Protein 3L1N (pdb70)

Secondary structure (DSSP, 8-state):
----SPP--HHHHH--HHHHHHHHHHHHHHH--SS--HHHHHHHHHHHHHHHHHHHHTTTPPPPP--HHHHH-HHHHHHHH--HHHHHHHTHHHHHHTT-HHHHHHHHHHHHHHHHHHHHHHHHHS-GGGHHHHHHHHHHHHHHHHHHHHH-

CATH classification: 6.10.140.790 (+1 more: 1.20.1280.140)

InterPro domains:
  IPR021054 Cell wall mannoprotein 1 [PF12296] (34-150)
  IPR021054 Cell wall mannoprotein 1 [PF12296] (201-316)

Sequence (152 aa):
EATKVQRDISAFKKVQNISLAVNKFNVDIERYVGGDASHLLADGNVLIKATLDGVQSLQNNEPPLSSEALALVVGPVQDLSNQILAIQNLIDKKEPLVQAGFGGKVENNLRQQEEAAQKLSELVSTKKVVPHHELADISRQLSDGIAAGIKKGIDAF

Structure (mmCIF, N/CA/C/O backbone):
data_3L1N
#
_entry.id   3L1N
#
_cell.length_a   46.510
_cell.length_b   46.510
_cell.length_c   149.380
_cell.angle_alpha   90.00
_cell.angle_beta   90.00
_cell.angle_gamma   90.00
#
_symmetry.space_group_name_H-M   'P 41 21 2'
#
loop_
_entity.id
_entity.type
_entity.pdbx_description
1 polymer 'Cell wall antigen'
2 non-polymer 'PALMITIC ACID'
3 water water
#
loop_
_atom_site.group_PDB
_atom_site.id
_atom_site.type_symbol
_atom_site.label_atom_id
_atom_site.label_alt_id
_atom_site.label_comp_id
_atom_site.label_asym_id
_atom_site.label_entity_id
_atom_site.label_seq_id
_atom_site.pdbx_PDB_ins_code
_atom_site.Cartn_x
_atom_site.Cartn_y
_atom_site.Cartn_z
_atom_site.occupancy
_atom_site.B_iso_or_equiv
_atom_site.auth_seq_id
_atom_site.auth_comp_id
_atom_site.auth_asym_id
_atom_site.auth_atom_id
_atom_site.pdbx_PDB_model_num
ATOM 1 N N . GLU A 1 40 ? 16.794 24.409 62.697 1.00 21.45 6 GLU A N 1
ATOM 2 C CA . GLU A 1 40 ? 15.322 24.383 62.928 1.00 20.79 6 GLU A CA 1
ATOM 3 C C . GLU A 1 40 ? 14.586 23.893 61.681 1.00 19.80 6 GLU A C 1
ATOM 4 O O . GLU A 1 40 ? 15.202 23.658 60.637 1.00 20.20 6 GLU A O 1
ATOM 10 N N . ALA A 1 41 ? 13.270 23.745 61.804 1.00 18.18 7 ALA A N 1
ATOM 11 C CA . ALA A 1 41 ? 12.441 23.236 60.716 1.00 16.48 7 ALA A CA 1
ATOM 12 C C . ALA A 1 41 ? 12.430 24.174 59.504 1.00 15.03 7 ALA A C 1
ATOM 13 O O . ALA A 1 41 ? 12.680 25.378 59.630 1.00 15.01 7 ALA A O 1
ATOM 15 N N . THR A 1 42 ? 12.148 23.602 58.334 1.00 12.90 8 THR A N 1
ATOM 16 C CA . THR A 1 42 ? 12.008 24.361 57.090 1.00 11.40 8 THR A CA 1
ATOM 17 C C . TH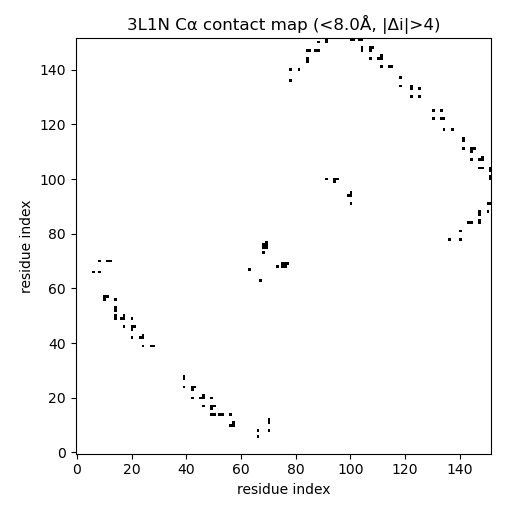R A 1 42 ? 11.138 25.594 57.298 1.00 10.93 8 THR A C 1
ATOM 18 O O . THR A 1 42 ? 10.070 25.523 57.907 1.00 10.59 8 THR A O 1
ATOM 22 N N . LYS A 1 43 ? 11.615 26.729 56.799 1.00 10.31 9 LYS A N 1
ATOM 23 C CA . LYS A 1 43 ? 10.865 27.968 56.881 1.00 10.80 9 LYS A CA 1
ATOM 24 C C . LYS A 1 43 ? 10.349 28.377 55.514 1.00 10.29 9 LYS A C 1
ATOM 25 O O . LYS A 1 43 ? 10.707 27.771 54.489 1.00 9.63 9 LYS A O 1
ATOM 31 N N . VAL A 1 44 ? 9.479 29.382 55.503 1.00 10.50 10 VAL A N 1
ATOM 32 C CA . VAL A 1 44 ? 8.972 29.929 54.255 1.00 11.56 10 VAL A CA 1
ATOM 33 C C . VAL A 1 44 ? 10.156 30.323 53.381 1.00 11.05 10 VAL A C 1
ATOM 34 O O . VAL A 1 44 ? 11.134 30.908 53.843 1.00 11.19 10 VAL A O 1
ATOM 38 N N . GLN A 1 45 ? 10.054 29.955 52.113 1.00 11.53 11 GLN A N 1
ATOM 39 C CA . GLN A 1 45 ? 11.091 30.161 51.126 1.00 12.51 11 GLN A CA 1
ATOM 40 C C . GLN A 1 45 ? 11.584 31.605 51.086 1.00 12.14 11 GLN A C 1
ATOM 41 O O . GLN A 1 45 ? 10.785 32.548 51.055 1.00 12.54 11 GLN A O 1
ATOM 47 N N . ARG A 1 46 ? 12.903 31.769 51.082 1.00 12.31 12 ARG A N 1
ATOM 48 C CA . ARG A 1 46 ? 13.499 33.085 50.880 1.00 12.04 12 ARG A CA 1
ATOM 49 C C . ARG A 1 46 ? 13.153 33.615 49.495 1.00 12.05 12 ARG A C 1
ATOM 50 O O . ARG A 1 46 ? 13.253 32.892 48.501 1.00 12.46 12 ARG A O 1
ATOM 58 N N . ASP A 1 47 ? 12.746 34.880 49.448 1.00 12.26 13 ASP A N 1
ATOM 59 C CA . ASP A 1 47 ? 12.523 35.581 48.192 1.00 13.02 13 ASP A CA 1
ATOM 60 C C . ASP A 1 47 ? 13.871 35.991 47.602 1.00 12.65 13 ASP A C 1
ATOM 61 O O . ASP A 1 47 ? 14.482 36.966 48.036 1.00 12.57 13 ASP A O 1
ATOM 66 N N . ILE A 1 48 ? 14.335 35.221 46.619 1.00 12.24 14 ILE A N 1
ATOM 67 C CA . ILE A 1 48 ? 15.616 35.494 45.960 1.00 12.52 14 ILE A CA 1
ATOM 68 C C . ILE A 1 48 ? 15.427 36.164 44.599 1.00 12.28 14 ILE A C 1
ATOM 69 O O . ILE A 1 48 ? 16.335 36.160 43.764 1.00 11.77 14 ILE A O 1
ATOM 74 N N . SER A 1 49 ? 14.251 36.754 44.388 1.00 12.18 15 SER A N 1
ATOM 75 C CA . SER A 1 49 ? 13.918 37.386 43.110 1.00 12.32 15 SER A CA 1
ATOM 76 C C . SER A 1 49 ? 14.892 38.481 42.685 1.00 11.79 15 SER A C 1
ATOM 77 O O . SER A 1 49 ? 15.121 38.662 41.492 1.00 11.58 15 SER A O 1
ATOM 80 N N . ALA A 1 50 ? 15.462 39.216 43.639 1.00 10.91 16 ALA A N 1
ATOM 81 C CA . ALA A 1 50 ? 16.424 40.265 43.289 1.00 10.64 16 ALA A CA 1
ATOM 82 C C . ALA A 1 50 ? 17.618 39.693 42.529 1.00 9.89 16 ALA A C 1
ATOM 83 O O . ALA A 1 50 ? 18.083 40.300 41.567 1.00 9.60 16 ALA A O 1
ATOM 85 N N . PHE A 1 51 ? 18.095 38.518 42.946 1.00 9.31 17 PHE A N 1
ATOM 86 C CA . PHE A 1 51 ? 19.197 37.855 42.262 1.00 9.32 17 PHE A CA 1
ATOM 87 C C . PHE A 1 51 ? 18.789 37.431 40.856 1.00 9.30 17 PHE A C 1
ATOM 88 O O . PHE A 1 51 ? 19.538 37.620 39.896 1.00 9.23 17 PHE A O 1
ATOM 96 N N . LYS A 1 52 ? 17.597 36.853 40.734 1.00 9.43 18 LYS A N 1
ATOM 97 C CA . LYS A 1 52 ? 17.102 36.412 39.434 1.00 10.03 18 LYS A CA 1
ATOM 98 C C . LYS A 1 52 ? 16.919 37.584 38.481 1.00 10.06 18 LYS A C 1
ATOM 99 O O . LYS A 1 52 ? 17.223 37.473 37.293 1.00 10.26 18 LYS A O 1
ATOM 105 N N . LYS A 1 53 ? 16.440 38.706 39.009 1.00 9.99 19 LYS A N 1
ATOM 106 C CA . LYS A 1 53 ? 16.221 39.903 38.200 1.00 10.36 19 LYS A CA 1
ATOM 107 C C . LYS A 1 53 ? 17.529 40.472 37.655 1.00 9.71 19 LYS A C 1
ATOM 108 O O . LYS A 1 53 ? 17.598 40.856 36.488 1.00 9.55 19 LYS A O 1
ATOM 114 N N . VAL A 1 54 ? 18.568 40.521 38.486 1.00 9.34 20 VAL A N 1
ATOM 115 C CA . VAL A 1 54 ? 19.880 40.970 38.018 1.00 9.32 20 VAL A CA 1
ATOM 116 C C . VAL A 1 54 ? 20.398 40.052 36.909 1.00 9.65 20 VAL A C 1
ATOM 117 O O . VAL A 1 54 ? 20.840 40.514 35.860 1.00 9.02 20 VAL A O 1
ATOM 129 N N . GLN A 1 56 ? 18.718 38.143 34.874 1.00 9.71 22 GLN A N 1
ATOM 130 C CA . GLN A 1 56 ? 17.909 38.307 33.674 1.00 9.98 22 GLN A CA 1
ATOM 131 C C . GLN A 1 56 ? 18.230 39.605 32.953 1.00 9.52 22 GLN A C 1
ATOM 132 O O . GLN A 1 56 ? 18.289 39.634 31.725 1.00 9.07 22 GLN A O 1
ATOM 138 N N . ASN A 1 57 ? 18.436 40.674 33.715 1.00 8.70 23 ASN A N 1
ATOM 139 C CA . ASN A 1 57 ? 18.762 41.972 33.144 1.00 8.77 23 ASN A CA 1
ATOM 140 C C . ASN A 1 57 ? 20.104 41.917 32.406 1.00 8.01 23 ASN A C 1
ATOM 141 O O . ASN A 1 57 ? 20.221 42.367 31.266 1.00 7.94 23 ASN A O 1
ATOM 146 N N . ILE A 1 58 ? 21.105 41.320 33.044 1.00 7.57 24 ILE A N 1
ATOM 147 C CA . ILE A 1 58 ? 22.410 41.159 32.408 1.00 7.77 24 ILE A CA 1
ATOM 148 C C . ILE A 1 58 ? 22.300 40.236 31.189 1.00 7.60 24 ILE A C 1
ATOM 149 O O . ILE A 1 58 ? 22.846 40.537 30.128 1.00 7.53 24 ILE A O 1
ATOM 154 N N . SER A 1 59 ? 21.566 39.134 31.330 1.00 7.75 25 SER A N 1
ATOM 155 C CA . SER A 1 59 ? 21.372 38.193 30.230 1.00 8.47 25 SER A CA 1
ATOM 156 C C . SER A 1 59 ? 20.761 38.873 28.998 1.00 7.90 25 SER A C 1
ATOM 157 O O . SER A 1 59 ? 21.222 38.667 27.868 1.00 7.63 25 SER A O 1
ATOM 160 N N . LEU A 1 60 ? 19.727 39.684 29.214 1.00 8.22 26 LEU A N 1
ATOM 161 C CA . LEU A 1 60 ? 19.101 40.405 28.110 1.00 9.07 26 LEU A CA 1
ATOM 162 C C . LEU A 1 60 ? 20.051 41.394 27.437 1.00 8.15 26 LEU A C 1
ATOM 163 O O . LEU A 1 60 ? 20.055 41.514 26.209 1.00 8.19 26 LEU A O 1
ATOM 168 N N . ALA A 1 61 ? 20.852 42.099 28.235 1.00 7.54 27 ALA A N 1
ATOM 169 C CA . ALA A 1 61 ? 21.821 43.053 27.696 1.00 7.33 27 ALA A CA 1
ATOM 170 C C . ALA A 1 61 ? 22.919 42.356 26.886 1.00 6.70 27 ALA A C 1
ATOM 171 O O . ALA A 1 61 ? 23.313 42.838 25.821 1.00 6.70 27 ALA A O 1
ATOM 173 N N . VAL A 1 62 ? 23.390 41.210 27.379 1.00 6.55 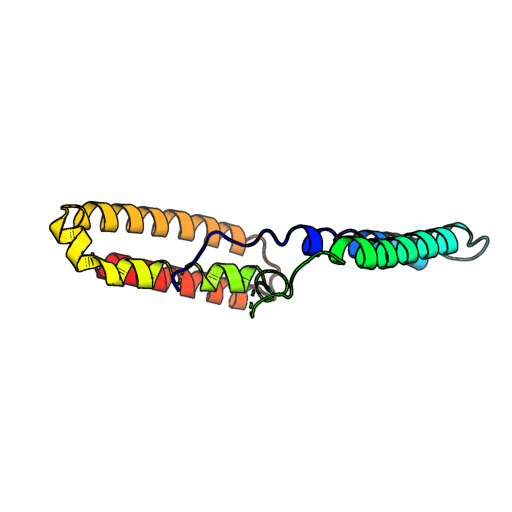28 VAL A N 1
ATOM 174 C CA . VAL A 1 62 ? 24.374 40.418 26.644 1.00 6.85 28 VAL A CA 1
ATOM 175 C C . VAL A 1 62 ? 23.773 39.908 25.330 1.00 6.56 28 VAL A C 1
ATOM 176 O O . VAL A 1 62 ? 24.413 39.962 24.272 1.00 6.45 28 VAL A O 1
ATOM 180 N N . ASN A 1 63 ? 22.536 39.425 25.393 1.00 6.77 29 ASN A N 1
ATOM 181 C CA . ASN A 1 63 ? 21.868 38.931 24.199 1.00 7.02 29 ASN A CA 1
ATOM 182 C C . ASN A 1 63 ? 21.688 40.022 23.138 1.00 7.19 29 ASN A C 1
ATOM 183 O O . ASN A 1 63 ? 21.939 39.782 21.951 1.00 7.08 29 ASN A O 1
ATOM 188 N N . LYS A 1 64 ? 21.264 41.213 23.563 1.00 7.05 30 LYS A N 1
ATOM 189 C CA . LYS A 1 64 ? 21.110 42.331 22.639 1.00 8.14 30 LYS A CA 1
ATOM 190 C C . LYS A 1 64 ? 22.441 42.617 21.951 1.00 7.31 30 LYS A C 1
ATOM 191 O O . LYS A 1 64 ? 22.479 42.825 20.739 1.00 7.48 30 LYS A O 1
ATOM 197 N N . PHE A 1 65 ? 23.524 42.604 22.718 1.00 6.78 31 PHE A N 1
ATOM 198 C CA . PHE A 1 65 ? 24.841 42.779 22.126 1.00 6.58 31 PHE A CA 1
ATOM 199 C C . PHE A 1 65 ? 25.177 41.660 21.130 1.00 6.43 31 PHE A C 1
ATOM 200 O O . PHE A 1 65 ? 25.629 41.942 20.024 1.00 6.74 31 PHE A O 1
ATOM 208 N N . ASN A 1 66 ? 24.969 40.400 21.517 1.00 5.87 32 ASN A N 1
ATOM 209 C CA . ASN A 1 66 ? 25.279 39.287 20.610 1.00 5.98 32 ASN A CA 1
ATOM 210 C C . ASN A 1 66 ? 24.500 39.363 19.292 1.00 6.07 32 ASN A C 1
ATOM 211 O O . ASN A 1 66 ? 25.062 39.131 18.219 1.00 6.54 32 ASN A O 1
ATOM 216 N N . VAL A 1 67 ? 23.210 39.687 19.372 1.00 6.21 33 VAL A N 1
ATOM 217 C CA . VAL A 1 67 ? 22.396 39.839 18.169 1.00 7.00 33 VAL A CA 1
ATOM 218 C C . VAL A 1 67 ? 23.010 40.895 17.243 1.00 7.05 33 VAL A C 1
ATOM 219 O O . VAL A 1 67 ? 23.182 40.663 16.046 1.00 7.62 33 VAL A O 1
ATOM 223 N N . ASP A 1 68 ? 23.368 42.042 17.805 1.00 6.75 34 ASP A N 1
ATOM 224 C CA . ASP A 1 68 ? 23.920 43.127 17.006 1.00 6.72 34 ASP A CA 1
ATOM 225 C C . ASP A 1 68 ? 25.331 42.841 16.490 1.00 6.48 34 ASP A C 1
ATOM 226 O O . ASP A 1 68 ? 25.628 43.098 15.328 1.00 7.14 34 ASP A O 1
ATOM 231 N N . ILE A 1 69 ? 26.216 42.327 17.342 1.00 6.30 35 ILE A N 1
ATOM 232 C CA . ILE A 1 69 ? 27.607 42.151 16.923 1.00 6.68 35 ILE A CA 1
ATOM 233 C C . ILE A 1 69 ? 27.723 41.102 15.821 1.00 6.78 35 ILE A C 1
ATOM 234 O O . ILE A 1 69 ? 28.502 41.262 14.886 1.00 6.66 35 ILE A O 1
ATOM 239 N N . GLU A 1 70 ? 26.921 40.046 15.912 1.00 7.09 36 GLU A N 1
ATOM 240 C CA . GLU A 1 70 ? 26.970 39.001 14.890 1.00 7.79 36 GLU A CA 1
ATOM 241 C C . GLU A 1 70 ? 26.469 39.504 13.540 1.00 8.58 36 GLU A C 1
ATOM 242 O O . GLU A 1 70 ? 26.892 39.002 12.497 1.00 10.54 36 GLU A O 1
ATOM 248 N N . ARG A 1 71 ? 25.591 40.505 13.565 1.00 8.36 37 ARG A N 1
ATOM 249 C CA . ARG A 1 71 ? 25.069 41.106 12.337 1.00 9.03 37 ARG A CA 1
ATOM 250 C C . ARG A 1 71 ? 25.862 42.319 11.870 1.00 8.16 37 ARG A C 1
ATOM 251 O O . ARG A 1 71 ? 25.599 42.859 10.797 1.00 8.57 37 ARG A O 1
ATOM 259 N N . TYR A 1 72 ? 26.833 42.745 12.667 1.00 7.41 38 TYR A N 1
ATOM 260 C CA . TYR A 1 72 ? 27.654 43.886 12.301 1.00 7.21 38 TYR A CA 1
ATOM 261 C C . TYR A 1 72 ? 28.637 43.490 11.212 1.00 7.41 38 TYR A C 1
ATOM 262 O O . TYR A 1 72 ? 29.404 42.531 11.359 1.00 7.83 38 TYR A O 1
ATOM 271 N N . VAL A 1 73 ? 28.610 44.237 10.117 1.00 7.35 39 VAL A N 1
ATOM 272 C CA . VAL A 1 73 ? 29.484 43.967 8.980 1.00 8.85 39 VAL A CA 1
ATOM 273 C C . VAL A 1 73 ? 30.615 44.984 8.930 1.00 8.76 39 VAL A C 1
ATOM 274 O O . VAL A 1 73 ? 31.756 44.635 8.677 1.00 9.46 39 VAL A O 1
ATOM 278 N N . GLY A 1 74 ? 30.284 46.238 9.197 1.00 8.34 40 GLY A N 1
ATOM 279 C CA . GLY A 1 74 ? 31.229 47.339 9.093 1.00 8.29 40 GLY A CA 1
ATOM 280 C C . GLY A 1 74 ? 30.460 48.632 9.186 1.00 7.78 40 GLY A C 1
ATOM 281 O O . GLY A 1 74 ? 29.229 48.632 9.300 1.00 7.91 40 GLY A O 1
ATOM 282 N N . GLY A 1 75 ? 31.183 49.740 9.120 1.00 7.79 41 GLY A N 1
ATOM 283 C CA . GLY A 1 75 ? 30.547 51.041 9.212 1.00 7.78 41 GLY A CA 1
ATOM 284 C C . GLY A 1 75 ? 30.245 51.445 10.640 1.00 7.31 41 GLY A C 1
ATOM 285 O O . GLY A 1 75 ? 30.796 50.887 11.597 1.00 7.16 41 GLY A O 1
ATOM 286 N N . ASP A 1 76 ? 29.352 52.416 10.791 1.00 7.20 42 ASP A N 1
ATOM 287 C CA . ASP A 1 76 ? 29.150 53.036 12.084 1.00 7.30 42 ASP A CA 1
ATOM 288 C C . ASP A 1 76 ? 28.750 52.026 13.155 1.00 7.11 42 ASP A C 1
ATOM 289 O O . ASP A 1 76 ? 27.829 51.230 12.962 1.00 7.38 42 ASP A O 1
ATOM 294 N N . ALA A 1 77 ? 29.448 52.076 14.289 1.00 6.93 43 ALA A N 1
ATOM 295 C CA . ALA A 1 77 ? 29.262 51.109 15.368 1.00 7.38 43 ALA A CA 1
ATOM 296 C C . ALA A 1 77 ? 28.702 51.739 16.642 1.00 7.50 43 ALA A C 1
ATOM 297 O O . ALA A 1 77 ? 28.776 51.145 17.714 1.00 7.39 43 ALA A O 1
ATOM 299 N N . SER A 1 78 ? 28.098 52.921 16.528 1.00 8.02 44 SER A N 1
ATOM 300 C CA . SER A 1 78 ? 27.517 53.600 17.692 1.00 8.90 44 SER A CA 1
ATOM 301 C C . SER A 1 78 ? 26.552 52.707 18.461 1.00 8.59 44 SER A C 1
ATOM 302 O O . SER A 1 78 ? 26.513 52.738 19.694 1.00 8.72 44 SER A O 1
ATOM 305 N N . HIS A 1 79 ? 25.769 51.915 17.735 1.00 8.04 45 HIS A N 1
ATOM 306 C CA . HIS A 1 79 ? 24.796 51.035 18.367 1.00 7.70 45 HIS A CA 1
ATOM 307 C C . HIS A 1 79 ? 25.450 49.921 19.180 1.00 7.59 45 HIS A C 1
ATOM 308 O O . HIS A 1 79 ? 24.879 49.469 20.169 1.00 7.62 45 HIS A O 1
ATOM 315 N N . LEU A 1 80 ? 26.645 49.492 18.775 1.00 7.47 46 LEU A N 1
ATOM 316 C CA . LEU A 1 80 ? 27.390 48.488 19.541 1.00 7.21 46 LEU A CA 1
ATOM 317 C C . LEU A 1 80 ? 27.937 49.083 20.834 1.00 7.65 46 LEU A C 1
ATOM 318 O O . LEU A 1 80 ? 27.912 48.443 21.884 1.00 7.98 46 LEU A O 1
ATOM 323 N N . LEU A 1 81 ? 28.426 50.316 20.756 1.00 8.53 47 LEU A N 1
ATOM 324 C CA . LEU A 1 81 ? 28.878 51.005 21.958 1.00 9.41 47 LEU A CA 1
ATOM 325 C C . LEU A 1 81 ? 27.713 51.245 22.920 1.00 9.37 47 LEU A C 1
ATOM 326 O O . LEU A 1 81 ? 27.857 51.058 24.129 1.00 9.38 47 LEU A O 1
ATOM 331 N N . ALA A 1 82 ? 26.558 51.621 22.378 1.00 9.55 48 ALA A N 1
ATOM 332 C CA . ALA A 1 82 ? 25.344 51.758 23.182 1.00 9.55 48 ALA A CA 1
ATOM 333 C C . ALA A 1 82 ? 24.966 50.432 23.856 1.00 9.06 48 ALA A C 1
ATOM 334 O O . ALA A 1 82 ? 24.633 50.411 25.046 1.00 9.54 48 ALA A O 1
ATOM 336 N N . ASP A 1 83 ? 25.042 49.325 23.114 1.00 8.13 49 ASP A N 1
ATOM 337 C CA . ASP A 1 83 ? 24.800 48.005 23.708 1.00 8.02 49 ASP A CA 1
ATOM 338 C C . ASP A 1 83 ? 25.761 47.750 24.867 1.00 7.73 49 ASP A C 1
ATOM 339 O O . ASP A 1 83 ? 25.363 47.215 25.903 1.00 7.88 49 ASP A O 1
ATOM 344 N N . GLY A 1 84 ? 27.027 48.125 24.677 1.00 7.98 50 GLY A N 1
ATOM 345 C CA . GLY A 1 84 ? 28.048 47.993 25.714 1.00 8.77 50 GLY A CA 1
ATOM 346 C C . GLY A 1 84 ? 27.695 48.818 26.934 1.00 8.96 50 GLY A C 1
ATOM 347 O O . GLY A 1 84 ? 27.830 48.356 28.073 1.00 9.35 50 GLY A O 1
ATOM 348 N N . ASN A 1 85 ? 27.240 50.049 26.702 1.00 9.44 51 ASN A N 1
ATOM 349 C CA . ASN A 1 85 ? 26.828 50.931 27.794 1.00 10.21 51 ASN A CA 1
ATOM 350 C C . ASN A 1 85 ? 25.650 50.366 28.586 1.00 9.70 51 ASN A C 1
ATOM 351 O O . ASN A 1 85 ? 25.639 50.419 29.816 1.00 10.16 51 ASN A O 1
ATOM 356 N N . VAL A 1 86 ? 24.679 49.797 27.885 1.00 9.64 52 VAL A N 1
ATOM 357 C CA . VAL A 1 86 ? 23.540 49.146 28.526 1.00 9.66 52 VAL A CA 1
ATOM 358 C C . VAL A 1 86 ? 24.006 47.984 29.412 1.00 9.03 52 VAL A C 1
ATOM 359 O O . VAL A 1 86 ? 23.515 47.809 30.533 1.00 9.40 52 VAL A O 1
ATOM 363 N N . LEU A 1 87 ? 24.973 47.213 28.921 1.00 8.49 53 LEU A N 1
ATOM 364 C CA . LEU A 1 87 ? 25.530 46.095 29.678 1.00 8.58 53 LEU A CA 1
ATOM 365 C C . LEU A 1 87 ? 26.291 46.565 30.929 1.00 9.01 53 LEU A C 1
ATOM 366 O O . LEU A 1 87 ? 26.117 45.997 32.008 1.00 8.76 53 LEU A O 1
ATOM 371 N N . ILE A 1 88 ? 27.113 47.606 30.790 1.00 9.64 54 ILE A N 1
ATOM 372 C CA . ILE A 1 88 ? 27.788 48.180 31.956 1.00 10.80 54 ILE A CA 1
ATOM 373 C C . ILE A 1 88 ? 26.771 48.638 33.002 1.00 10.69 54 ILE A C 1
ATOM 374 O O . ILE A 1 88 ? 26.919 48.351 34.193 1.00 10.46 54 ILE A O 1
ATOM 379 N N . LYS A 1 89 ? 25.729 49.325 32.548 1.00 10.77 55 LYS A N 1
ATOM 380 C CA . LYS A 1 89 ? 24.687 49.809 33.442 1.00 11.48 55 LYS A CA 1
ATOM 381 C C . LYS A 1 89 ? 23.946 48.656 34.121 1.00 10.75 55 LYS A C 1
ATOM 382 O O . LYS A 1 89 ? 23.642 48.739 35.307 1.00 11.05 55 LYS A O 1
ATOM 388 N N . ALA A 1 90 ? 23.677 47.576 33.388 1.00 10.22 56 ALA A N 1
ATOM 389 C CA . ALA A 1 90 ? 23.030 46.398 33.972 1.00 9.77 56 ALA A CA 1
ATOM 390 C C . ALA A 1 90 ? 23.900 45.787 35.069 1.00 9.20 56 ALA A C 1
ATOM 391 O O . ALA A 1 90 ? 23.404 45.373 36.124 1.00 9.51 56 ALA A O 1
ATOM 393 N N . THR A 1 91 ? 25.204 45.737 34.812 1.00 8.94 57 THR A N 1
ATOM 394 C CA . THR A 1 91 ? 26.169 45.216 35.778 1.00 9.49 57 THR A CA 1
ATOM 395 C C . THR A 1 91 ? 26.201 46.079 37.043 1.00 9.68 57 THR A C 1
ATOM 396 O O . THR A 1 91 ? 26.080 45.569 38.161 1.00 10.06 57 THR A O 1
ATOM 400 N N . LEU A 1 92 ? 26.343 47.387 36.861 1.00 9.94 58 LEU A N 1
ATOM 401 C CA . LEU A 1 92 ? 26.405 48.301 37.988 1.00 10.70 58 LEU A CA 1
ATOM 402 C C . LEU A 1 92 ? 25.069 48.388 38.725 1.00 10.43 58 LEU A C 1
ATOM 403 O O . LEU A 1 92 ? 25.042 48.478 39.955 1.00 10.95 58 LEU A O 1
ATOM 408 N N . ASP A 1 93 ? 23.958 48.340 37.992 1.00 10.81 59 ASP A N 1
ATOM 409 C CA . ASP A 1 93 ? 22.642 48.249 38.631 1.00 10.93 59 ASP A CA 1
ATOM 410 C C . ASP A 1 93 ? 22.549 47.006 39.512 1.00 10.65 59 ASP A C 1
ATOM 411 O O . ASP A 1 93 ? 21.909 47.040 40.563 1.00 10.99 59 ASP A O 1
ATOM 416 N N . GLY A 1 94 ? 23.193 45.917 39.090 1.00 9.89 60 GLY A N 1
ATOM 417 C CA . GLY A 1 94 ? 23.254 44.695 39.900 1.00 9.97 60 GLY A CA 1
ATOM 418 C C . GLY A 1 94 ? 23.987 44.900 41.214 1.00 9.73 60 GLY A C 1
ATOM 419 O O . GLY A 1 94 ? 23.566 44.383 42.251 1.00 9.81 60 GLY A O 1
ATOM 420 N N . VAL A 1 95 ? 25.085 45.654 41.166 1.00 9.63 61 VAL A N 1
ATOM 421 C CA . VAL A 1 95 ? 25.847 46.001 42.369 1.00 9.96 61 VAL A CA 1
ATOM 422 C C . VAL A 1 95 ? 24.947 46.737 43.372 1.00 9.75 61 VAL A C 1
ATOM 423 O O . VAL A 1 95 ? 24.990 46.466 44.574 1.00 10.28 61 VAL A O 1
ATOM 427 N N . GLN A 1 96 ? 24.120 47.653 42.874 1.00 9.43 62 GLN A N 1
ATOM 428 C CA . GLN A 1 96 ? 23.189 48.369 43.735 1.00 9.57 62 GLN A CA 1
ATOM 429 C C . GLN A 1 96 ? 22.010 47.508 44.186 1.00 9.54 62 GLN A C 1
ATOM 430 O O . GLN A 1 96 ? 21.628 47.536 45.354 1.00 9.16 62 GLN A O 1
ATOM 436 N N . SER A 1 97 ? 21.434 46.747 43.261 1.00 9.57 63 SER A N 1
ATOM 437 C CA . SER A 1 97 ? 20.271 45.910 43.560 1.00 10.37 63 SER A CA 1
ATOM 438 C C . SER A 1 97 ? 20.526 44.851 44.630 1.00 9.81 63 SER A C 1
ATOM 439 O O . SER A 1 97 ? 19.622 44.493 45.383 1.00 10.92 63 SER A O 1
ATOM 442 N N . LEU A 1 98 ? 21.751 44.346 44.694 1.00 9.31 64 LEU A N 1
ATOM 443 C CA . LEU A 1 98 ? 22.073 43.271 45.624 1.00 9.42 64 LEU A CA 1
ATOM 444 C C . LEU A 1 98 ? 22.795 43.761 46.877 1.00 9.48 64 LEU A C 1
ATOM 445 O O . LEU A 1 98 ? 23.156 42.963 47.744 1.00 10.04 64 LEU A O 1
ATOM 450 N N . GLN A 1 99 ? 22.967 45.076 46.994 1.00 9.19 65 GLN A N 1
ATOM 451 C CA . GLN A 1 99 ? 23.725 45.669 48.101 1.00 9.60 65 GLN A CA 1
ATOM 452 C C . GLN A 1 99 ? 23.122 45.392 49.480 1.00 10.70 65 GLN A C 1
ATOM 453 O O . GLN A 1 99 ? 23.830 45.460 50.483 1.00 11.00 65 GLN A O 1
ATOM 459 N N . ASN A 1 100 ? 21.816 45.105 49.499 1.00 11.40 66 ASN A N 1
ATOM 460 C CA A ASN A 1 100 ? 21.036 44.920 50.728 0.50 12.48 66 ASN A CA 1
ATOM 461 C CA B ASN A 1 100 ? 21.059 44.913 50.738 0.50 12.43 66 ASN A CA 1
ATOM 462 C C . ASN A 1 100 ? 20.632 43.466 50.985 1.00 12.86 66 ASN A C 1
ATOM 463 O O . ASN A 1 100 ? 19.868 43.187 51.915 1.00 14.36 66 ASN A O 1
ATOM 472 N N . GLU A 1 101 ? 21.120 42.545 50.156 1.00 12.47 67 GLU A N 1
ATOM 473 C CA . GLU A 1 101 ? 20.736 41.138 50.267 1.00 12.51 67 GLU A CA 1
ATOM 474 C C . GLU 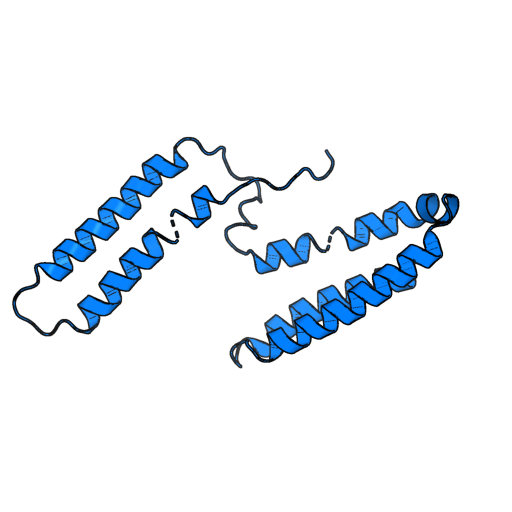A 1 101 ? 21.653 40.411 51.230 1.00 12.70 67 GLU A C 1
ATOM 475 O O . GLU A 1 101 ? 22.864 40.465 51.074 1.00 12.84 67 GLU A O 1
ATOM 481 N N . PRO A 1 102 ? 21.083 39.733 52.245 1.00 12.93 68 PRO A N 1
ATOM 482 C CA . PRO A 1 102 ? 21.934 38.890 53.088 1.00 13.11 68 PRO A CA 1
ATOM 483 C C . PRO A 1 102 ? 22.619 37.771 52.290 1.00 13.07 68 PRO A C 1
ATOM 484 O O . PRO A 1 102 ? 22.153 37.411 51.204 1.00 12.63 68 PRO A O 1
ATOM 488 N N . PRO A 1 103 ? 23.728 37.222 52.815 1.00 13.33 69 PRO A N 1
ATOM 489 C CA . PRO A 1 103 ? 24.363 36.094 52.142 1.00 13.37 69 PRO A CA 1
ATOM 490 C C . PRO A 1 103 ? 23.395 34.928 51.946 1.00 13.19 69 PRO A C 1
ATOM 491 O O . PRO A 1 103 ? 22.447 34.760 52.726 1.00 13.07 69 PRO A O 1
ATOM 495 N N . LEU A 1 104 ? 23.639 34.158 50.892 1.00 12.96 70 LEU A N 1
ATOM 496 C CA . LEU A 1 104 ? 22.843 32.989 50.549 1.00 13.04 70 LEU A CA 1
ATOM 497 C C . LEU A 1 104 ? 23.323 31.777 51.327 1.00 13.22 70 LEU A C 1
ATOM 498 O O . LEU A 1 104 ? 24.526 31.552 51.461 1.00 13.33 70 LEU A O 1
ATOM 503 N N . SER A 1 105 ? 22.381 30.986 51.831 1.00 13.56 71 SER A N 1
ATOM 504 C CA . SER A 1 105 ? 22.704 29.676 52.386 1.00 13.93 71 SER A CA 1
ATOM 505 C C . SER A 1 105 ? 22.986 28.719 51.233 1.00 14.10 71 SER A C 1
ATOM 506 O O . SER A 1 105 ? 22.716 29.039 50.071 1.00 13.68 71 SER A O 1
ATOM 509 N N . SER A 1 106 ? 23.515 27.543 51.552 1.00 14.59 72 SER A N 1
ATOM 510 C CA . SER A 1 106 ? 23.737 26.497 50.556 1.00 14.93 72 SER A CA 1
ATOM 511 C C . SER A 1 106 ? 22.480 26.218 49.740 1.00 14.54 72 SER A C 1
ATOM 512 O O . SER A 1 106 ? 22.522 26.153 48.509 1.00 14.16 72 SER A O 1
ATOM 523 N N . GLU A 1 108 ? 19.712 28.139 49.415 1.00 12.69 74 GLU A N 1
ATOM 524 C CA . GLU A 1 108 ? 19.293 29.327 48.672 1.00 12.05 74 GLU A CA 1
ATOM 525 C C . GLU A 1 108 ? 20.138 29.516 47.413 1.00 11.56 74 GLU A C 1
ATOM 526 O O . GLU A 1 108 ? 19.615 29.887 46.362 1.00 11.43 74 GLU 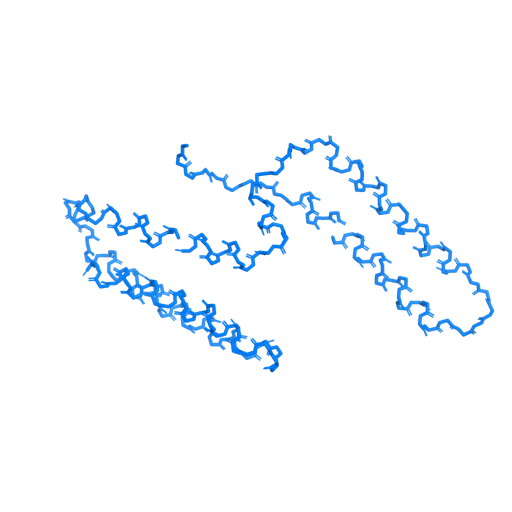A O 1
ATOM 532 N N . ALA A 1 109 ? 21.438 29.245 47.521 1.00 10.85 75 ALA A N 1
ATOM 533 C CA . ALA A 1 109 ? 22.327 29.331 46.363 1.00 11.20 75 ALA A CA 1
ATOM 534 C C . ALA A 1 109 ? 21.949 28.299 45.295 1.00 11.32 75 ALA A C 1
ATOM 535 O O . ALA A 1 109 ? 21.960 28.610 44.102 1.00 10.97 75 ALA A O 1
ATOM 537 N N . LEU A 1 110 ? 21.594 27.081 45.710 1.00 11.57 76 LEU A N 1
ATOM 538 C CA . LEU A 1 110 ? 21.152 26.073 44.742 1.00 12.46 76 LEU A CA 1
ATOM 539 C C . LEU A 1 110 ? 19.837 26.473 44.074 1.00 12.27 76 LEU A C 1
ATOM 540 O O . LEU A 1 110 ? 19.654 26.245 42.879 1.00 12.16 76 LEU A O 1
ATOM 545 N N . ALA A 1 111 ? 18.926 27.068 44.842 1.00 12.91 77 ALA A N 1
ATOM 546 C CA . ALA A 1 111 ? 17.662 27.559 44.286 1.00 13.34 77 ALA A CA 1
ATOM 547 C C . ALA A 1 111 ? 17.925 28.530 43.134 1.00 13.50 77 ALA A C 1
ATOM 548 O O . ALA A 1 111 ? 17.153 28.606 42.180 1.00 13.52 77 ALA A O 1
ATOM 550 N N . LEU A 1 112 ? 19.032 29.259 43.232 1.00 13.63 78 LEU A N 1
ATOM 551 C CA . LEU A 1 112 ? 19.453 30.183 42.194 1.00 13.91 78 LEU A CA 1
ATOM 552 C C . LEU A 1 112 ? 20.177 29.529 41.020 1.00 13.21 78 LEU A C 1
ATOM 553 O O . LEU A 1 112 ? 19.853 29.789 39.859 1.00 13.94 78 LEU A O 1
ATOM 558 N N . VAL A 1 113 ? 21.159 28.686 41.336 1.00 12.57 79 VAL A N 1
ATOM 559 C CA A VAL A 1 113 ? 22.104 28.100 40.372 0.50 12.43 79 VAL A CA 1
ATOM 560 C CA B VAL A 1 113 ? 22.029 28.167 40.285 0.50 12.15 79 VAL A CA 1
ATOM 561 C C . VAL A 1 113 ? 21.547 26.853 39.666 1.00 11.68 79 VAL A C 1
ATOM 562 O O . VAL A 1 113 ? 21.856 26.570 38.500 1.00 11.15 79 VAL A O 1
ATOM 569 N N . GLY A 1 114 ? 20.758 26.080 40.406 1.00 11.00 80 GLY A N 1
ATOM 570 C CA . GLY A 1 114 ? 20.242 24.804 39.905 1.00 10.23 80 GLY A CA 1
ATOM 571 C C . GLY A 1 114 ? 18.799 24.614 40.334 1.00 9.78 80 GLY A C 1
ATOM 572 O O . GLY A 1 114 ? 18.509 23.737 41.151 1.00 9.50 80 GLY A O 1
ATOM 573 N N . PRO A 1 115 ? 17.880 25.431 39.782 1.00 9.67 81 PRO A N 1
ATOM 574 C CA . PRO A 1 115 ? 16.492 25.415 40.254 1.00 9.99 81 PRO A CA 1
ATOM 575 C C . PRO A 1 115 ? 15.763 24.073 40.097 1.00 10.04 81 PRO A C 1
ATOM 576 O O . PRO A 1 115 ? 14.903 23.760 40.915 1.00 10.11 81 PRO A O 1
ATOM 580 N N . VAL A 1 116 ? 16.100 23.277 39.083 1.00 9.86 82 VAL A N 1
ATOM 581 C CA . VAL A 1 116 ? 15.458 21.962 38.920 1.00 10.16 82 VAL A CA 1
ATOM 582 C C . VAL A 1 116 ? 15.932 21.003 40.012 1.00 9.47 82 VAL A C 1
ATOM 583 O O . VAL A 1 116 ? 15.136 20.259 40.593 1.00 9.09 82 VAL A O 1
ATOM 587 N N . GLN A 1 117 ? 17.227 21.043 40.303 1.00 9.04 83 GLN A N 1
ATOM 588 C CA . GLN A 1 117 ? 17.784 20.240 41.381 1.00 8.80 83 GLN A CA 1
ATOM 589 C C . GLN A 1 117 ? 17.201 20.650 42.730 1.00 8.60 83 GLN A C 1
ATOM 590 O O . GLN A 1 117 ? 16.858 19.790 43.550 1.00 8.77 83 GLN A O 1
ATOM 596 N N . ASP A 1 118 ? 17.076 21.957 42.956 1.00 8.60 84 ASP A N 1
ATOM 597 C CA . ASP A 1 118 ? 16.444 22.456 44.178 1.00 8.70 84 ASP A CA 1
ATOM 598 C C . ASP A 1 118 ? 15.036 21.892 44.329 1.00 8.21 84 ASP A C 1
ATOM 599 O O . ASP A 1 118 ? 14.674 21.395 45.392 1.00 8.05 84 ASP A O 1
ATOM 604 N N . LEU A 1 119 ? 14.250 21.962 43.260 1.00 7.85 85 LEU A N 1
ATOM 605 C CA . LEU A 1 119 ? 12.876 21.497 43.314 1.00 7.84 85 LEU A CA 1
ATOM 606 C C . LEU A 1 119 ? 12.822 20.001 43.618 1.00 7.01 85 LEU A C 1
ATOM 607 O O . LEU A 1 119 ? 12.055 19.565 44.480 1.00 7.03 85 LEU A O 1
ATOM 612 N N . SER A 1 120 ? 13.648 19.220 42.929 1.00 6.91 86 SER A N 1
ATOM 613 C CA . SER A 1 120 ? 13.734 17.795 43.209 1.00 7.00 86 SER A CA 1
ATOM 614 C C . SER A 1 120 ? 14.084 17.535 44.680 1.00 6.37 86 SER A C 1
ATOM 615 O O . SER A 1 120 ? 13.433 16.733 45.351 1.00 6.49 86 SER A O 1
ATOM 618 N N . ASN A 1 121 ? 15.098 18.235 45.191 1.00 6.43 87 ASN A N 1
ATOM 619 C CA . ASN A 1 121 ? 15.483 18.074 46.589 1.00 6.65 87 ASN A CA 1
ATOM 620 C C . ASN A 1 121 ? 14.326 18.366 47.542 1.00 6.57 87 ASN A C 1
ATOM 621 O O . ASN A 1 121 ? 14.132 17.655 48.520 1.00 6.58 87 ASN A O 1
ATOM 626 N N . GLN A 1 122 ? 13.566 19.422 47.272 1.00 6.55 88 GLN A N 1
ATOM 627 C CA . GLN A 1 122 ? 12.472 19.785 48.169 1.00 6.93 88 GLN A CA 1
ATOM 628 C C . GLN A 1 122 ? 11.299 18.800 48.097 1.00 6.07 88 GLN A C 1
ATOM 629 O O . GLN A 1 122 ? 10.657 18.527 49.111 1.00 5.99 88 GLN A O 1
ATOM 635 N N . ILE A 1 123 ? 11.032 18.262 46.906 1.00 5.94 89 ILE A N 1
ATOM 636 C CA . ILE A 1 123 ? 10.040 17.202 46.746 1.00 5.68 89 ILE A CA 1
ATOM 637 C C . ILE A 1 123 ? 10.439 15.946 47.522 1.00 5.73 89 ILE A C 1
ATOM 638 O O . ILE A 1 123 ? 9.617 15.361 48.232 1.00 6.14 89 ILE A O 1
ATOM 651 N N . LEU A 1 125 ? 12.394 15.748 50.095 1.00 5.70 91 LEU A N 1
ATOM 652 C CA . LEU A 1 125 ? 12.245 16.098 51.505 1.00 6.29 91 LEU A CA 1
ATOM 653 C C . LEU A 1 125 ? 10.780 15.995 51.948 1.00 5.70 91 LEU A C 1
ATOM 654 O O . LEU A 1 125 ? 10.490 15.446 53.011 1.00 5.76 91 LEU A O 1
ATOM 659 N N . ALA A 1 126 ? 9.862 16.497 51.124 1.00 5.62 92 ALA A N 1
ATOM 660 C CA . ALA A 1 126 ? 8.432 16.432 51.423 1.00 5.79 92 ALA A CA 1
ATOM 661 C C . ALA A 1 126 ? 7.980 14.992 51.622 1.00 5.80 92 ALA A C 1
ATOM 662 O O . ALA A 1 126 ? 7.219 14.696 52.549 1.00 6.25 92 ALA A O 1
ATOM 664 N N . ILE A 1 127 ? 8.454 14.099 50.758 1.00 5.99 93 ILE A N 1
ATOM 665 C CA . ILE A 1 127 ? 8.086 12.693 50.859 1.00 6.93 93 ILE A CA 1
ATOM 666 C C . ILE A 1 127 ? 8.575 12.094 52.177 1.00 6.71 93 ILE A C 1
ATOM 667 O O . ILE A 1 127 ? 7.814 11.442 52.892 1.00 6.56 93 ILE A O 1
ATOM 672 N N . GLN A 1 128 ? 9.832 12.336 52.526 1.00 6.26 94 GLN A N 1
ATOM 673 C CA . GLN A 1 128 ? 10.340 11.778 53.778 1.00 6.96 94 GLN A CA 1
ATOM 674 C C . GLN A 1 128 ? 9.661 12.391 54.998 1.00 6.34 94 GLN A C 1
ATOM 675 O O . GLN A 1 128 ? 9.362 11.676 55.963 1.00 6.53 94 GLN A O 1
ATOM 681 N N . ASN A 1 129 ? 9.404 13.703 54.951 1.00 6.29 95 ASN A N 1
ATOM 682 C CA . ASN A 1 129 ? 8.695 14.384 56.034 1.00 6.07 95 ASN A CA 1
ATOM 683 C C . ASN A 1 129 ? 7.306 13.776 56.255 1.00 5.99 95 ASN A C 1
ATOM 684 O O . ASN A 1 129 ? 6.854 13.615 57.392 1.00 6.49 95 ASN A O 1
ATOM 689 N N . LEU A 1 130 ? 6.624 13.471 55.155 1.00 6.24 96 LEU A N 1
ATOM 690 C CA . LEU A 1 130 ? 5.285 12.891 55.227 1.00 6.61 96 LEU A CA 1
ATOM 691 C C . LEU A 1 130 ? 5.327 11.489 55.840 1.00 6.64 96 LEU A C 1
ATOM 692 O O . LEU A 1 130 ? 4.567 11.183 56.764 1.00 6.84 96 LEU A O 1
ATOM 697 N N . ILE A 1 131 ? 6.231 10.651 55.340 1.00 7.20 97 ILE A N 1
ATOM 698 C CA . ILE A 1 131 ? 6.379 9.292 55.854 1.00 8.05 97 ILE A CA 1
ATOM 699 C C . ILE A 1 131 ? 6.680 9.324 57.358 1.00 8.27 97 ILE A C 1
ATOM 700 O O . ILE A 1 131 ? 6.149 8.514 58.126 1.00 8.12 97 ILE A O 1
ATOM 705 N N . ASP A 1 132 ? 7.497 10.289 57.774 1.00 7.87 98 ASP A N 1
ATOM 706 C CA . ASP A 1 132 ? 7.850 10.467 59.183 1.00 8.67 98 ASP A CA 1
ATOM 707 C C . ASP A 1 132 ? 6.639 10.689 60.086 1.00 8.12 98 ASP A C 1
ATOM 708 O O . ASP A 1 132 ? 6.697 10.396 61.279 1.00 8.44 98 ASP A O 1
ATOM 713 N N . LYS A 1 133 ? 5.564 11.237 59.522 1.00 7.16 99 LYS A N 1
ATOM 714 C CA . LYS A 1 133 ? 4.366 11.562 60.294 1.00 7.28 99 LYS A CA 1
ATOM 715 C C . LYS A 1 133 ? 3.232 10.547 60.129 1.00 7.35 99 LYS A C 1
ATOM 716 O O . LYS A 1 133 ? 2.097 10.802 60.525 1.00 7.31 99 LYS A O 1
ATOM 722 N N . LYS A 1 134 ? 3.545 9.376 59.580 1.00 7.76 100 LYS A N 1
ATOM 723 C CA . LYS A 1 134 ? 2.526 8.349 59.368 1.00 8.57 100 LYS A CA 1
ATOM 724 C C . LYS A 1 134 ? 1.735 8.034 60.638 1.00 8.68 100 LYS A C 1
ATOM 725 O O . LYS A 1 134 ? 0.505 7.960 60.590 1.00 8.40 100 LYS A O 1
ATOM 731 N N . GLU A 1 135 ? 2.419 7.848 61.765 1.00 8.69 101 GLU A N 1
ATOM 732 C CA . GLU A 1 135 ? 1.722 7.439 62.990 1.00 9.98 101 GLU A CA 1
ATOM 733 C C . GLU A 1 135 ? 0.694 8.478 63.467 1.00 8.50 101 GLU A C 1
ATOM 734 O O . GLU A 1 135 ? -0.482 8.142 63.637 1.00 8.30 101 GLU A O 1
ATOM 740 N N . PRO A 1 136 ? 1.122 9.741 63.691 1.00 7.91 102 PRO A N 1
ATOM 741 C CA . PRO A 1 136 ? 0.089 10.713 64.067 1.00 7.58 102 PRO A CA 1
ATOM 742 C C . PRO A 1 136 ? -1.012 10.896 63.014 1.00 7.31 102 PRO A C 1
ATOM 743 O O . PRO A 1 136 ? -2.171 11.119 63.374 1.00 7.05 102 PRO A O 1
ATOM 747 N N . LEU A 1 137 ? -0.672 10.791 61.730 1.00 6.73 103 LEU A N 1
ATOM 748 C CA . LEU A 1 137 ? -1.706 10.916 60.693 1.00 6.79 103 LEU A CA 1
ATOM 749 C C . LEU A 1 137 ? -2.761 9.814 60.798 1.00 7.17 103 LEU A C 1
ATOM 750 O O . LEU A 1 137 ? -3.967 10.076 60.685 1.00 7.26 103 LEU A O 1
ATOM 755 N N . VAL A 1 138 ? -2.306 8.586 61.025 1.00 7.22 104 VAL A N 1
ATOM 756 C CA . VAL A 1 138 ? -3.223 7.464 61.243 1.00 7.91 104 VAL A CA 1
ATOM 757 C C . VAL A 1 138 ? -4.039 7.666 62.528 1.00 7.59 104 VAL A C 1
ATOM 758 O O . VAL A 1 138 ? -5.246 7.432 62.544 1.00 7.88 104 VAL A O 1
ATOM 762 N N . GLN A 1 139 ? -3.393 8.133 63.593 1.00 7.29 105 GLN A N 1
ATOM 763 C CA . GLN A 1 139 ? -4.109 8.381 64.842 1.00 7.54 105 GLN A CA 1
ATOM 764 C C . GLN A 1 139 ? -5.187 9.458 64.679 1.00 7.45 105 GLN A C 1
ATOM 765 O O . GLN A 1 139 ? -6.207 9.452 65.373 1.00 8.13 105 GLN A O 1
ATOM 771 N N . ALA A 1 140 ? -4.972 10.358 63.729 1.00 6.95 106 ALA A N 1
ATOM 772 C CA . ALA A 1 140 ? -5.919 11.427 63.447 1.00 6.90 106 ALA A CA 1
ATOM 773 C C . ALA A 1 140 ? -7.041 10.992 62.502 1.00 7.07 106 ALA A C 1
ATOM 774 O O . ALA A 1 140 ? -8.006 11.735 62.297 1.00 7.33 106 ALA A O 1
ATOM 776 N N . GLY A 1 141 ? -6.907 9.802 61.919 1.00 6.92 107 GLY A N 1
ATOM 777 C CA . GLY A 1 141 ? -7.902 9.282 60.981 1.00 7.37 107 GLY A CA 1
ATOM 778 C C . GLY 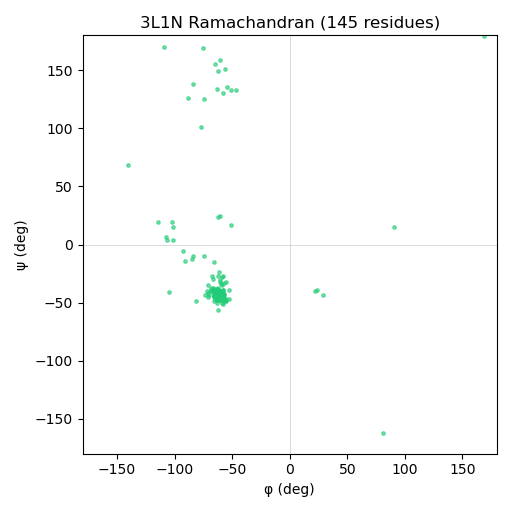A 1 141 ? -7.656 9.621 59.519 1.00 7.37 107 GLY A C 1
ATOM 779 O O . GLY A 1 141 ? -8.556 9.456 58.692 1.00 7.66 107 GLY A O 1
ATOM 780 N N . PHE A 1 142 ? -6.441 10.078 59.197 1.00 8.00 108 PHE A N 1
ATOM 781 C CA . PHE A 1 142 ? -6.124 10.630 57.874 1.00 8.81 108 PHE A CA 1
ATOM 782 C C . PHE A 1 142 ? -5.268 9.723 56.981 1.00 9.11 108 PHE A C 1
ATOM 783 O O . PHE A 1 142 ? -4.889 10.135 55.880 1.00 9.92 108 PHE A O 1
ATOM 791 N N . GLY A 1 143 ? -4.954 8.511 57.434 1.00 10.25 109 GLY A N 1
ATOM 792 C CA . GLY A 1 143 ? -4.047 7.629 56.681 1.00 11.30 109 GLY A CA 1
ATOM 793 C C . GLY A 1 143 ? -4.521 7.294 55.279 1.00 11.86 109 GLY A C 1
ATOM 794 O O . GLY A 1 143 ? -3.741 7.316 54.317 1.00 12.29 109 GLY A O 1
ATOM 795 N N . GLY A 1 144 ? -5.805 6.976 55.158 1.00 12.49 110 GLY A N 1
ATOM 796 C CA . GLY A 1 144 ? -6.387 6.639 53.862 1.00 12.53 110 GLY A CA 1
ATOM 797 C C . GLY A 1 144 ? -6.435 7.846 52.942 1.00 12.47 110 GLY A C 1
ATOM 798 O O . GLY A 1 144 ? -6.176 7.738 51.743 1.00 13.17 110 GLY A O 1
ATOM 799 N N . LYS A 1 145 ? -6.768 9.003 53.508 1.00 11.73 111 LYS A N 1
ATOM 800 C CA . LYS A 1 145 ? -6.830 10.252 52.749 1.00 11.45 111 LYS A CA 1
ATOM 801 C C . LYS A 1 145 ? -5.462 10.672 52.230 1.00 11.09 111 L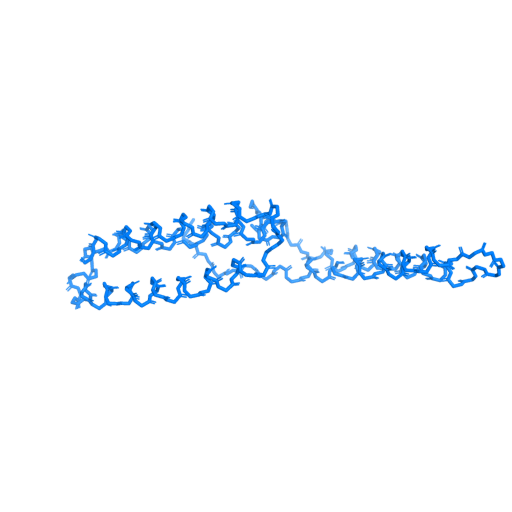YS A C 1
ATOM 802 O O . LYS A 1 145 ? -5.339 11.160 51.105 1.00 10.91 111 LYS A O 1
ATOM 808 N N . VAL A 1 146 ? -4.435 10.484 53.052 1.00 10.89 112 VAL A N 1
ATOM 809 C CA . VAL A 1 146 ? -3.067 10.725 52.607 1.00 11.34 112 VAL A CA 1
ATOM 810 C C . VAL A 1 146 ? -2.700 9.798 51.435 1.00 11.78 112 VAL A C 1
ATOM 811 O O . VAL A 1 146 ? -2.160 10.262 50.425 1.00 11.43 112 VAL A O 1
ATOM 815 N N . GLU A 1 147 ? -3.014 8.504 51.545 1.00 12.76 113 GLU A N 1
ATOM 816 C CA . GLU A 1 147 ? -2.734 7.565 50.446 1.00 13.93 113 GLU A CA 1
ATOM 817 C C . GLU A 1 147 ? -3.451 7.994 49.164 1.00 13.98 113 GLU A C 1
ATOM 818 O O . GLU A 1 147 ? -2.869 7.951 48.074 1.00 14.44 113 GLU A O 1
ATOM 824 N N . ASN A 1 148 ? -4.703 8.422 49.300 1.00 13.98 114 ASN A N 1
ATOM 825 C CA . ASN A 1 148 ? -5.489 8.902 48.164 1.00 14.42 114 ASN A CA 1
ATOM 826 C C . ASN A 1 148 ? -4.835 10.120 47.522 1.00 13.67 114 ASN A C 1
ATOM 827 O O . ASN A 1 148 ? -4.667 10.174 46.298 1.00 13.60 114 ASN A O 1
ATOM 832 N N . ASN A 1 149 ? -4.444 11.082 48.356 1.00 12.74 115 ASN A N 1
ATOM 833 C CA . ASN A 1 149 ? -3.804 12.298 47.870 1.00 12.29 115 ASN A CA 1
ATOM 834 C C . ASN A 1 149 ? -2.496 11.984 47.149 1.00 11.95 115 ASN A C 1
ATOM 835 O O . ASN A 1 149 ? -2.214 12.533 46.080 1.00 11.62 115 ASN A O 1
ATOM 840 N N . LEU A 1 150 ? -1.717 11.071 47.715 1.00 12.07 116 LEU A N 1
ATOM 841 C CA . LEU A 1 150 ? -0.471 10.633 47.089 1.00 12.65 116 LEU A CA 1
ATOM 842 C C . LEU A 1 150 ? -0.687 9.972 45.729 1.00 13.27 116 LEU A C 1
ATOM 843 O O . LEU A 1 150 ? 0.102 10.186 44.804 1.00 12.98 116 LEU A O 1
ATOM 848 N N . ARG A 1 151 ? -1.750 9.176 45.606 1.00 14.00 117 ARG A N 1
ATOM 849 C CA . ARG A 1 151 ? -2.113 8.600 44.309 1.00 15.16 117 ARG A CA 1
ATOM 850 C C . ARG A 1 151 ? -2.454 9.686 43.287 1.00 14.82 117 ARG A C 1
ATOM 851 O O . ARG A 1 151 ? -2.103 9.566 42.116 1.00 14.61 117 ARG A O 1
ATOM 859 N N . GLN A 1 152 ? -3.111 10.753 43.730 1.00 14.40 118 GLN A N 1
ATOM 860 C CA . GLN A 1 152 ? -3.356 11.911 42.876 1.00 14.46 118 GLN A CA 1
ATOM 861 C C . GLN A 1 152 ? -2.057 12.634 42.506 1.00 13.73 118 GLN A C 1
ATOM 862 O O . GLN A 1 152 ? -1.899 13.056 41.357 1.00 13.76 118 GLN A O 1
ATOM 868 N N . GLN A 1 153 ? -1.140 12.779 43.470 1.00 12.99 119 GLN A N 1
ATOM 869 C CA . GLN A 1 153 ? 0.167 13.403 43.214 1.00 12.57 119 GLN A CA 1
ATOM 870 C C . GLN A 1 153 ? 0.896 12.588 42.158 1.00 12.50 119 GLN A C 1
ATOM 871 O O . GLN A 1 153 ? 1.513 13.143 41.245 1.00 12.14 119 GLN A O 1
ATOM 877 N N . GLU A 1 154 ? 0.830 11.265 42.300 1.00 12.52 120 GLU A N 1
ATOM 878 C CA . GLU A 1 154 ? 1.501 10.350 41.380 1.00 13.47 120 GLU A CA 1
ATOM 879 C C . GLU A 1 154 ? 1.015 10.531 39.947 1.00 13.11 120 GLU A C 1
ATOM 880 O O . GLU A 1 154 ? 1.825 10.635 39.020 1.00 13.07 120 GLU A O 1
ATOM 886 N N . GLU A 1 155 ? -0.305 10.578 39.777 1.00 13.31 121 GLU A N 1
ATOM 887 C CA . GLU A 1 155 ? -0.905 10.723 38.453 1.00 13.69 121 GLU A CA 1
ATOM 888 C C . GLU A 1 155 ? -0.584 12.081 37.834 1.00 13.23 121 GLU A C 1
ATOM 889 O O . GLU A 1 155 ? -0.265 12.168 36.648 1.00 12.95 121 GLU A O 1
ATOM 895 N N . ALA A 1 156 ? -0.663 13.138 38.637 1.00 12.44 122 ALA A N 1
ATOM 896 C CA . ALA A 1 156 ? -0.373 14.490 38.163 1.00 12.07 122 ALA A CA 1
ATOM 897 C C . ALA A 1 156 ? 1.102 14.629 37.772 1.00 11.50 122 ALA A C 1
ATOM 898 O O . ALA A 1 156 ? 1.420 15.172 36.706 1.00 11.66 122 ALA A O 1
ATOM 900 N N . ALA A 1 157 ? 1.990 14.112 38.623 1.00 11.08 123 ALA A N 1
ATOM 901 C CA . ALA A 1 157 ? 3.431 14.113 38.342 1.00 11.20 123 ALA A CA 1
ATOM 902 C C . ALA A 1 157 ? 3.761 13.352 37.057 1.00 11.32 123 ALA A C 1
ATOM 903 O O . ALA A 1 157 ? 4.585 13.803 36.259 1.00 11.09 123 ALA A O 1
ATOM 905 N N . GLN A 1 158 ? 3.113 12.205 36.854 1.00 11.55 124 GLN A N 1
ATOM 906 C CA . GLN A 1 158 ? 3.290 11.433 35.622 1.00 12.69 124 GLN A CA 1
ATOM 907 C C . GLN A 1 158 ? 2.942 12.268 34.395 1.00 12.47 124 GLN A C 1
ATOM 908 O O . GLN A 1 158 ? 3.671 12.254 33.397 1.00 12.11 124 GLN A O 1
ATOM 914 N N . LYS A 1 159 ? 1.826 12.990 34.466 1.00 11.99 125 LYS A N 1
ATOM 915 C CA . LYS A 1 159 ? 1.371 13.809 33.341 1.00 12.23 125 LYS A CA 1
ATOM 916 C C . LYS A 1 159 ? 2.335 14.946 33.018 1.00 11.44 125 LYS A C 1
ATOM 917 O O . LYS A 1 159 ? 2.643 15.196 31.845 1.00 11.76 125 LYS A O 1
ATOM 923 N N . LEU A 1 160 ? 2.815 15.632 34.054 1.00 10.66 126 LEU A N 1
ATOM 924 C CA . LEU A 1 160 ? 3.760 16.721 33.847 1.00 10.38 126 LEU A CA 1
ATOM 925 C C . LEU A 1 160 ? 5.097 16.167 33.361 1.00 10.76 126 LEU A C 1
ATOM 926 O O . LEU A 1 160 ? 5.726 16.749 32.474 1.00 10.50 126 LEU A O 1
ATOM 931 N N . SER A 1 161 ? 5.509 15.025 33.911 1.00 11.40 127 SER A N 1
ATOM 932 C CA . SER A 1 161 ? 6.732 14.353 33.457 1.00 12.77 127 SER A CA 1
ATOM 933 C C . SER A 1 161 ? 6.681 13.991 31.969 1.00 12.66 127 SER A C 1
ATOM 934 O O . SER A 1 161 ? 7.664 14.197 31.250 1.00 12.90 127 SER A O 1
ATOM 937 N N . GLU A 1 162 ? 5.538 13.468 31.515 1.00 12.90 128 GLU A N 1
ATOM 938 C CA . GLU A 1 162 ? 5.318 13.135 30.092 1.00 12.98 128 GLU A CA 1
ATOM 939 C C . GLU A 1 162 ? 5.491 14.369 29.238 1.00 12.63 128 GLU A C 1
ATOM 940 O O . GLU A 1 162 ? 6.196 14.344 28.225 1.00 12.75 128 GLU A O 1
ATOM 946 N N . LEU A 1 163 ? 4.815 15.442 29.626 1.00 12.24 129 LEU A N 1
ATOM 947 C CA . LEU A 1 163 ? 4.865 16.677 28.861 1.00 12.26 129 LEU A CA 1
ATOM 948 C C . LEU A 1 163 ? 6.297 17.202 28.775 1.00 12.26 129 LEU A C 1
ATOM 949 O O . LEU A 1 163 ? 6.769 17.535 27.688 1.00 12.11 129 LEU A O 1
ATOM 954 N N . VAL A 1 164 ? 6.995 17.239 29.909 1.00 11.88 130 VAL A N 1
ATOM 955 C CA . VAL A 1 164 ? 8.383 17.703 29.937 1.00 12.30 130 VAL A CA 1
ATOM 956 C C . VAL A 1 164 ? 9.255 16.867 28.995 1.00 12.25 130 VAL A C 1
ATOM 957 O O . VAL A 1 164 ? 10.108 17.413 28.295 1.00 11.93 130 VAL A O 1
ATOM 961 N N . SER A 1 165 ? 9.013 15.557 28.945 1.00 12.64 131 SER A N 1
ATOM 962 C CA . SER A 1 165 ? 9.761 14.674 28.045 1.00 13.88 131 SER A CA 1
ATOM 963 C C . SER A 1 165 ? 9.623 15.073 26.570 1.00 13.82 131 SER A C 1
ATOM 964 O O . SER A 1 165 ? 10.527 14.811 25.769 1.00 14.70 131 SER A O 1
ATOM 967 N N . THR A 1 166 ? 8.509 15.708 26.212 1.00 14.27 132 THR A N 1
ATOM 968 C CA . THR A 1 166 ? 8.294 16.141 24.824 1.00 14.94 132 THR A CA 1
ATOM 969 C C . THR A 1 166 ? 8.934 17.495 24.524 1.00 14.93 132 THR A C 1
ATOM 970 O O . THR A 1 166 ? 9.037 17.885 23.356 1.00 15.33 132 THR A O 1
ATOM 974 N N . LYS A 1 167 ? 9.363 18.209 25.564 1.00 14.64 133 LYS A N 1
ATOM 975 C CA A LYS A 1 167 ? 9.899 19.561 25.392 0.50 15.03 133 LYS A CA 1
ATOM 976 C CA B LYS A 1 167 ? 9.899 19.558 25.381 0.50 14.91 133 LYS A CA 1
ATOM 977 C C . LYS A 1 167 ? 11.411 19.660 25.600 1.00 14.92 133 LYS A C 1
ATOM 978 O O . LYS A 1 167 ? 12.021 20.683 25.277 1.00 15.67 133 LYS A O 1
ATOM 989 N N . VAL A 1 168 ? 12.019 18.604 26.133 1.00 14.86 134 VAL A N 1
ATOM 990 C CA A VAL A 1 168 ? 13.467 18.600 26.353 0.50 15.13 134 VAL A CA 1
ATOM 991 C CA B VAL A 1 168 ? 13.461 18.578 26.374 0.50 15.41 134 VAL A CA 1
ATOM 992 C C . VAL A 1 168 ? 14.210 18.225 25.075 1.00 15.54 134 VAL A C 1
ATOM 993 O O . VAL A 1 168 ? 13.729 17.396 24.293 1.00 15.42 134 VAL A O 1
ATOM 1000 N N . PRO A 1 169 ? 15.381 18.862 24.830 1.00 16.36 135 PRO A N 1
ATOM 1001 C CA . PRO A 1 169 ? 16.166 18.484 23.648 1.00 17.38 135 PRO A CA 1
ATOM 1002 C C . PRO A 1 169 ? 16.624 17.023 23.734 1.00 18.47 135 PRO A C 1
ATOM 1003 O O . PRO A 1 169 ? 16.860 16.519 24.838 1.00 18.34 135 PRO A O 1
ATOM 1007 N N . HIS A 1 170 ? 16.759 16.368 22.579 1.00 19.46 136 HIS A N 1
ATOM 1008 C CA A HIS A 1 170 ? 17.004 14.924 22.531 0.50 20.08 136 HIS A CA 1
ATOM 1009 C CA B HIS A 1 170 ? 17.022 14.925 22.507 0.50 20.18 136 HIS A CA 1
ATOM 1010 C C . HIS A 1 170 ? 18.195 14.459 23.375 1.00 20.35 136 HIS A C 1
ATOM 1011 O O . HIS A 1 170 ? 18.141 13.387 23.978 1.00 20.60 136 HIS A O 1
ATOM 1024 N N . GLU A 1 171 ? 19.254 15.265 23.435 1.00 20.75 137 GLU A N 1
ATOM 1025 C CA . GLU A 1 171 ? 20.463 14.879 24.174 1.00 21.16 137 GLU A CA 1
ATOM 1026 C C . GLU A 1 171 ? 20.312 14.960 25.697 1.00 21.19 137 GLU A C 1
ATOM 1027 O O . GLU A 1 171 ? 21.181 14.488 26.438 1.00 21.46 137 GLU A O 1
ATOM 1033 N N . LEU A 1 172 ? 19.214 15.557 26.157 1.00 20.90 138 LEU A N 1
ATOM 1034 C CA . LEU A 1 172 ? 18.926 15.629 27.588 1.00 20.64 138 LEU A CA 1
ATOM 1035 C C . LEU A 1 172 ? 17.791 14.692 28.003 1.00 20.31 138 LEU A C 1
ATOM 1036 O O . LEU A 1 172 ? 17.360 14.708 29.158 1.00 19.86 138 LEU A O 1
ATOM 1041 N N . ALA A 1 173 ? 17.326 13.867 27.065 1.00 20.02 139 ALA A N 1
ATOM 1042 C CA . ALA A 1 173 ? 16.204 12.952 27.300 1.00 19.90 139 ALA A CA 1
ATOM 1043 C C . ALA A 1 173 ? 16.410 12.025 28.496 1.00 20.03 139 ALA A C 1
ATOM 1044 O O . ALA A 1 173 ? 15.526 11.904 29.345 1.00 19.44 139 ALA A O 1
ATOM 1046 N N . ASP A 1 174 ? 17.570 11.377 28.561 1.00 20.32 140 ASP A N 1
ATOM 1047 C CA . ASP A 1 174 ? 17.849 10.420 29.634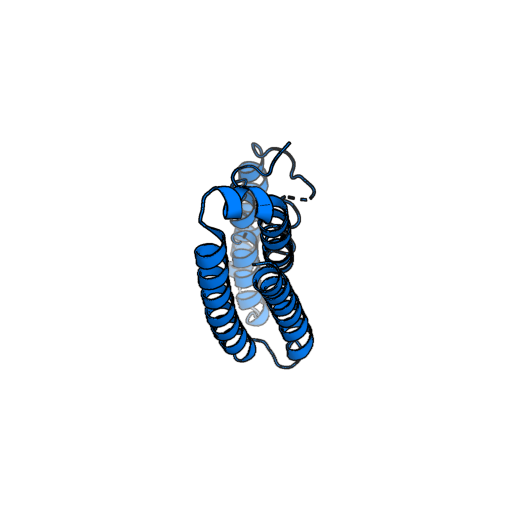 1.00 20.75 140 ASP A CA 1
ATOM 1048 C C . ASP A 1 174 ? 18.034 11.065 31.013 1.00 20.51 140 ASP A C 1
ATOM 1049 O O . ASP A 1 174 ? 17.495 10.565 32.001 1.00 20.10 140 ASP A O 1
ATOM 1054 N N . ILE A 1 175 ? 18.778 12.170 31.073 1.00 20.30 141 ILE A N 1
ATOM 1055 C CA . ILE A 1 175 ? 18.987 12.894 32.340 1.00 20.53 141 ILE A CA 1
ATOM 1056 C C . ILE A 1 175 ? 17.673 13.482 32.879 1.00 19.53 141 ILE A C 1
ATOM 1057 O O . ILE A 1 175 ? 17.417 13.445 34.084 1.00 19.49 141 ILE A O 1
ATOM 1062 N N . SER A 1 176 ? 16.838 13.993 31.978 1.00 18.51 142 SER A N 1
ATOM 1063 C CA . SER A 1 176 ? 15.526 14.511 32.350 1.00 17.92 142 SER A CA 1
ATOM 1064 C C . SER A 1 176 ? 14.628 13.382 32.867 1.00 17.80 142 SER A C 1
ATOM 1065 O O . SER A 1 176 ? 13.957 13.534 33.893 1.00 17.51 142 SER A O 1
ATOM 1068 N N . ARG A 1 177 ? 14.643 12.245 32.171 1.00 17.72 143 ARG A N 1
ATOM 1069 C CA . ARG A 1 177 ? 13.872 11.071 32.589 1.00 17.95 143 ARG A CA 1
ATOM 1070 C C . ARG A 1 177 ? 14.346 10.520 33.938 1.00 17.86 143 ARG A C 1
ATOM 1071 O O . ARG A 1 177 ? 13.530 10.086 34.752 1.00 17.58 143 ARG A O 1
ATOM 1079 N N . GLN A 1 178 ? 15.661 10.538 34.163 1.00 18.10 144 GLN A N 1
ATOM 1080 C CA . GLN A 1 178 ? 16.250 10.104 35.431 1.00 18.71 144 GLN A CA 1
ATOM 1081 C C . GLN A 1 178 ? 15.703 10.936 36.594 1.00 18.05 144 GLN A C 1
ATOM 1082 O O . GLN A 1 178 ? 15.355 10.402 37.651 1.00 17.72 144 GLN A O 1
ATOM 1088 N N . LEU A 1 179 ? 15.611 12.245 36.385 1.00 17.39 145 LEU A N 1
ATOM 1089 C CA . LEU A 1 179 ? 15.104 13.140 37.420 1.00 17.05 145 LEU A CA 1
ATOM 1090 C C . LEU A 1 179 ? 13.634 12.857 37.732 1.00 16.89 145 LEU A C 1
ATOM 1091 O O . LEU A 1 179 ? 13.258 12.744 38.905 1.00 16.45 145 LEU A O 1
ATOM 1096 N N . SER A 1 180 ? 12.814 12.728 36.690 1.00 16.73 146 SER A N 1
ATOM 1097 C CA . SER A 1 180 ? 11.390 12.431 36.867 1.00 17.00 146 SER A CA 1
ATOM 1098 C C . SER A 1 180 ? 11.149 11.029 37.448 1.00 16.56 146 SER A C 1
ATOM 1099 O O . SER A 1 180 ? 10.267 10.852 38.290 1.00 16.32 146 SER A O 1
ATOM 1102 N N . ASP A 1 181 ? 11.934 10.043 37.009 1.00 16.28 147 ASP A N 1
ATOM 1103 C CA . ASP A 1 181 ? 11.853 8.683 37.565 1.00 16.22 147 ASP A CA 1
ATOM 1104 C C . ASP A 1 181 ? 12.164 8.647 39.067 1.00 15.42 147 ASP A C 1
ATOM 1105 O O . ASP A 1 181 ? 11.511 7.925 39.821 1.00 15.50 147 ASP A O 1
ATOM 1110 N N . GLY A 1 182 ? 13.152 9.435 39.489 1.00 14.76 148 GLY A N 1
ATOM 1111 C CA . GLY A 1 182 ? 13.519 9.539 40.903 1.00 14.03 148 GLY A CA 1
ATOM 1112 C C . GLY A 1 182 ? 12.387 10.075 41.763 1.00 13.55 148 GLY A C 1
ATOM 1113 O O . GLY A 1 182 ? 12.113 9.553 42.849 1.00 13.15 148 GLY A O 1
ATOM 1114 N N . ILE A 1 183 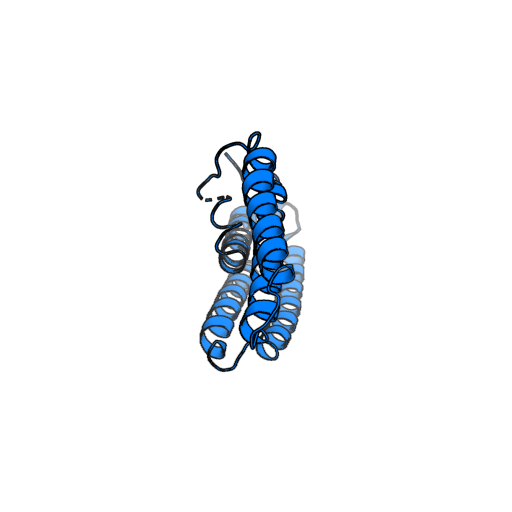? 11.723 11.116 41.269 1.00 12.90 149 ILE A N 1
ATOM 1115 C CA . ILE A 1 183 ? 10.554 11.678 41.941 1.00 12.67 149 ILE A CA 1
ATOM 1116 C C . ILE A 1 183 ? 9.405 10.666 41.956 1.00 12.44 149 ILE A C 1
ATOM 1117 O O . ILE A 1 183 ? 8.765 10.469 42.988 1.00 12.31 149 ILE A O 1
ATOM 1122 N N . ALA A 1 184 ? 9.166 10.010 40.819 1.00 12.37 150 ALA A N 1
ATOM 1123 C CA . ALA A 1 184 ? 8.124 8.986 40.724 1.00 12.72 150 ALA A CA 1
ATOM 1124 C C . ALA A 1 184 ? 8.339 7.865 41.741 1.00 12.69 150 ALA A C 1
ATOM 1125 O O . ALA A 1 184 ? 7.394 7.428 42.396 1.00 12.80 150 ALA A O 1
ATOM 1127 N N . ALA A 1 185 ? 9.586 7.419 41.874 1.00 13.43 151 ALA A N 1
ATOM 1128 C CA . ALA A 1 185 ? 9.943 6.403 42.862 1.00 13.80 151 ALA A CA 1
ATOM 1129 C C . ALA A 1 185 ? 9.708 6.889 44.294 1.00 13.80 151 ALA A C 1
ATOM 1130 O O . ALA A 1 185 ? 9.267 6.121 45.146 1.00 13.91 151 ALA A O 1
ATOM 1132 N N . GLY A 1 186 ? 9.994 8.166 44.549 1.00 13.53 152 GLY A N 1
ATOM 1133 C CA . GLY A 1 186 ? 9.716 8.771 45.855 1.00 13.69 152 GLY A CA 1
ATOM 1134 C C . GLY A 1 186 ? 8.236 8.782 46.191 1.00 14.03 152 GLY A C 1
ATOM 1135 O O . GLY A 1 186 ? 7.841 8.420 47.298 1.00 13.79 152 GLY A O 1
ATOM 1136 N N . ILE A 1 187 ? 7.410 9.196 45.234 1.00 13.97 153 ILE A N 1
ATOM 1137 C CA . ILE A 1 187 ? 5.965 9.217 45.449 1.00 14.54 153 ILE A CA 1
ATOM 1138 C C . ILE A 1 187 ? 5.447 7.806 45.738 1.00 14.71 153 ILE A C 1
ATOM 1139 O O . ILE A 1 187 ? 4.595 7.621 46.615 1.00 15.01 153 ILE A O 1
ATOM 1144 N N . LYS A 1 188 ? 5.989 6.831 45.011 1.00 14.55 154 LYS A N 1
ATOM 1145 C CA . LYS A 1 188 ? 5.625 5.426 45.226 1.00 15.26 154 LYS A CA 1
ATOM 1146 C C . LYS A 1 188 ? 5.988 4.948 46.634 1.00 15.29 154 LYS A C 1
ATOM 1147 O O . LYS A 1 188 ? 5.210 4.233 47.271 1.00 14.91 154 LYS A O 1
ATOM 1153 N N . LYS A 1 189 ? 7.126 5.384 47.128 1.00 15.09 155 LYS A N 1
ATOM 1154 C CA . LYS A 1 189 ? 7.504 5.068 48.507 1.00 15.69 155 LYS A CA 1
ATOM 1155 C C . LYS A 1 189 ? 6.476 5.631 49.495 1.00 15.88 155 LYS A C 1
ATOM 1156 O O . LYS A 1 189 ? 6.088 4.954 50.449 1.00 16.27 155 LYS A O 1
ATOM 1162 N N . GLY A 1 190 ? 6.040 6.869 49.257 1.00 16.06 156 GLY A N 1
ATOM 1163 C CA . GLY A 1 190 ? 4.984 7.486 50.057 1.00 16.32 156 GLY A CA 1
ATOM 1164 C C . GLY A 1 190 ? 3.704 6.671 50.031 1.00 16.64 156 GLY A C 1
ATOM 1165 O O . GLY A 1 190 ? 3.142 6.341 51.076 1.00 16.89 156 GLY A O 1
ATOM 1166 N N . ILE A 1 191 ? 3.246 6.336 48.828 1.00 16.78 157 ILE A N 1
ATOM 1167 C CA . ILE A 1 191 ? 2.037 5.532 48.655 1.00 17.47 157 ILE A CA 1
ATOM 1168 C C . ILE A 1 191 ? 2.141 4.220 49.429 1.00 17.96 157 ILE A C 1
ATOM 1169 O O . ILE A 1 191 ? 1.220 3.850 50.164 1.00 18.22 157 ILE A O 1
ATOM 1174 N N . ASP A 1 192 ? 3.279 3.547 49.292 1.00 18.53 158 ASP A N 1
ATOM 1175 C CA . ASP A 1 192 ? 3.493 2.246 49.926 1.00 19.13 158 ASP A CA 1
ATOM 1176 C C . ASP A 1 192 ? 3.526 2.303 51.460 1.00 19.21 158 ASP A C 1
ATOM 1177 O O . ASP A 1 192 ? 3.408 1.273 52.122 1.00 19.67 158 ASP A O 1
ATOM 1182 N N . ALA A 1 193 ? 3.670 3.505 52.014 1.00 18.79 159 ALA A N 1
ATOM 1183 C CA . ALA A 1 193 ? 3.696 3.700 53.465 1.00 18.59 159 ALA A CA 1
ATOM 1184 C C . ALA A 1 193 ? 2.309 3.964 54.066 1.00 18.21 159 ALA A C 1
ATOM 1185 O O . ALA A 1 193 ? 2.138 3.878 55.282 1.00 18.46 159 ALA A O 1
ATOM 1187 N N . PHE A 1 194 ? 1.329 4.280 53.221 1.00 17.83 160 PHE A N 1
ATOM 1188 C CA . PHE A 1 194 ? -0.018 4.625 53.685 1.00 17.48 160 PHE A CA 1
ATOM 1189 C C . PHE A 1 194 ? -1.091 3.700 53.109 1.00 18.15 160 PHE A C 1
ATOM 1190 O O . PHE A 1 194 ? -0.823 2.533 52.826 1.00 19.13 160 PHE A O 1
#

Solvent-accessible surface area: 11345 Å² total

Nearest PDB structures (foldseek):
  3l1n-assembly1_A  TM=1.007E+00  e=4.250E-17  Talaromyces marneffei
  6j6f-assembly1_B  TM=9.734E-01  e=1.024E-13  Talaromyces marneffei PM1
  5csd-assembly2_B  TM=5.279E-01  e=6.296E-15  Talaromyces marneffei PM1
  5ecf-assembly1_A  TM=5.393E-01  e=2.131E-09  Talaromyces marneffei PM1
  8e0m-assembly1_A  TM=3.067E-01  e=2.260E+00  synthetic construct

Organism: Talaromyces marneffei (NCBI:txid37727)

GO terms:
  GO:0005199 structural constituent of cell wall (F, IDA)
  GO:0005504 fatty acid binding (F, IDA)
  GO:0009277 fungal-type cell wall (C, IDA)
  GO:0030445 yeast-form cell wall (C, IDA)
  GO:0030446 hyphal cell wall (C, IDA)
  GO:0031505 fungal-type cell wall organization (P, IDA)

Foldseek 3Di:
DDDDDDDDPVLVVVLVQLVVLVVVLVVVVVVDDDDDCVVNVVSVVSNVCSVVVSCVSCVPPDDCDVVVCCVPPVLVVVLVVLCVLVVLLVCQVVCVVVVCNVVQLVVLVVVLVVLVVVLVVVLVVDPPVCNVVSVVSSVSSNVSSVVSNVSD

Radius of gyration: 22.81 Å; Cα contacts (8 Å, |Δi|>4): 74; chains: 1; bounding box: 39×51×56 Å

B-factor: mean 14.57, std 7.52, range [5.16, 93.44]